Protein AF-A0A0V1MW68-F1 (afdb_monomer_lite)

Sequence (142 aa):
LNKLPPMISNKSTVPTTIFSQDDDTSGDAEIDAQQQQNSVELTDEELLSKLNICLEKCSNIPSLSKENIIKRIQLLKEALEMSISSDCRMKLNQLVDYLSNERYKKAYELHSAMMLYHFEEVHTWMVGVKALILECLKEKQC

Secondary structure (DSSP, 8-state):
-PPPPP-------------------------------------HHHHHHHHHHHHHT-TT--HHHHHHHHHHHHHHHHHHHH---HHHHHHHHHHHHHHHTT-HHHHHHHHHHHHHHSHHHHHHHHHHHHHHHHHHHHHHH-

Radius of gyration: 25.03 Å; chains: 1; bounding box: 51×71×55 Å

Foldseek 3Di:
DDDDDDDDDDDDDDDDDDDDDDDDDDDDDDDPDDPPDPQDQDDLVRLLVLLVVLLVLQPPDDPVLSVVLVVLSVVVSVLVVVDDDPVLSSLSSVLSVCSNVVVLVVNLVSLVVCCVPVVVSQVSRSVSVNSSSVSSVVSVVD

Structure (mmCIF, N/CA/C/O backbone):
data_AF-A0A0V1MW68-F1
#
_entry.id   AF-A0A0V1MW68-F1
#
loop_
_atom_site.group_PDB
_atom_site.id
_atom_site.type_symbol
_atom_site.label_atom_id
_atom_site.label_alt_id
_atom_site.label_comp_id
_atom_site.label_asym_id
_atom_site.label_entity_id
_atom_site.label_seq_id
_atom_site.pdbx_PDB_ins_code
_atom_site.Cartn_x
_atom_site.Cartn_y
_atom_site.Cartn_z
_atom_site.occupancy
_atom_site.B_iso_or_equiv
_atom_site.auth_seq_id
_atom_site.auth_comp_id
_atom_site.auth_asym_id
_atom_site.auth_atom_id
_atom_site.pdbx_PDB_model_num
ATOM 1 N N . LEU A 1 1 ? 4.454 -58.982 -9.341 1.00 43.38 1 LEU A N 1
ATOM 2 C CA . LEU A 1 1 ? 3.794 -58.102 -10.332 1.00 43.38 1 LEU A CA 1
ATOM 3 C C . LEU A 1 1 ? 2.310 -58.045 -9.996 1.00 43.38 1 LEU A C 1
ATOM 5 O O . LEU A 1 1 ? 1.641 -59.068 -10.065 1.00 4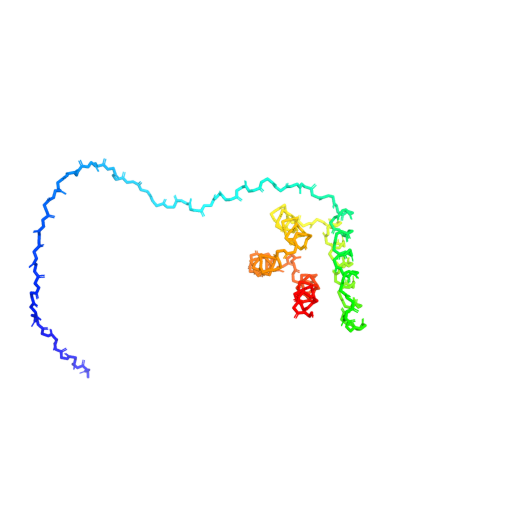3.38 1 LEU A O 1
ATOM 9 N N . ASN A 1 2 ? 1.844 -56.882 -9.549 1.00 43.34 2 ASN A N 1
ATOM 10 C CA . ASN A 1 2 ?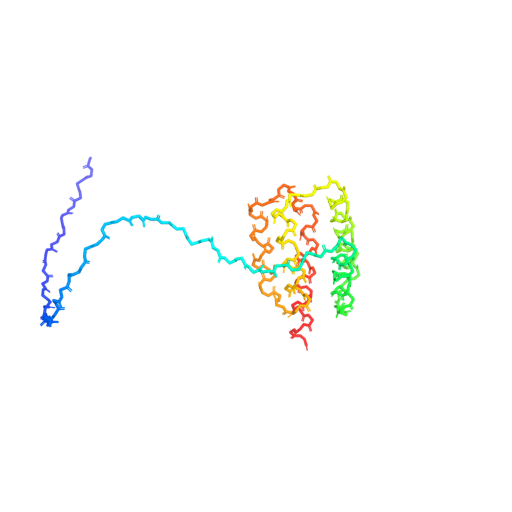 0.480 -56.653 -9.073 1.00 43.34 2 ASN A CA 1
ATOM 11 C C . ASN A 1 2 ? -0.532 -56.749 -10.227 1.00 43.34 2 ASN A C 1
ATOM 13 O O . ASN A 1 2 ? -0.444 -55.986 -11.185 1.00 43.34 2 ASN A O 1
ATOM 17 N N . LYS A 1 3 ? -1.490 -57.679 -10.124 1.00 46.12 3 LYS A N 1
ATOM 18 C CA . LYS A 1 3 ? -2.691 -57.744 -10.970 1.00 46.12 3 LYS A CA 1
ATOM 19 C C . LYS A 1 3 ? -3.811 -56.944 -10.296 1.00 46.12 3 LYS A C 1
ATOM 21 O O . LYS A 1 3 ? -4.223 -57.295 -9.195 1.00 46.12 3 LYS A O 1
ATOM 26 N N . LEU A 1 4 ? -4.298 -55.899 -10.962 1.00 53.81 4 LEU A N 1
ATOM 27 C CA . LEU A 1 4 ? -5.542 -55.203 -10.615 1.00 53.81 4 LEU A CA 1
ATOM 28 C C . LEU A 1 4 ? -6.758 -55.954 -11.205 1.00 53.81 4 LEU A C 1
ATOM 30 O O . LEU A 1 4 ? -6.652 -56.469 -12.322 1.00 53.81 4 LEU A O 1
ATOM 34 N N . PRO A 1 5 ? -7.894 -56.035 -10.483 1.00 61.25 5 PRO A N 1
ATOM 35 C CA . PRO A 1 5 ? -9.141 -56.631 -10.970 1.00 61.25 5 PRO A CA 1
ATOM 36 C C . PRO A 1 5 ? -10.018 -55.636 -11.773 1.00 61.25 5 PRO A C 1
ATOM 38 O O . PRO A 1 5 ? -9.775 -54.429 -11.722 1.00 61.25 5 PRO A O 1
ATOM 41 N N . PRO A 1 6 ? -11.043 -56.124 -12.508 1.00 54.50 6 PRO A N 1
ATOM 42 C CA . PRO A 1 6 ? -11.932 -55.310 -13.340 1.00 54.50 6 PRO A CA 1
ATOM 43 C C . PRO A 1 6 ? -13.149 -54.787 -12.554 1.00 54.50 6 PRO A C 1
ATOM 45 O O . PRO A 1 6 ? -13.577 -55.409 -11.583 1.00 54.50 6 PRO A O 1
ATOM 48 N N . MET A 1 7 ? -13.754 -53.683 -13.006 1.00 51.62 7 MET A N 1
ATOM 49 C CA . MET A 1 7 ? -15.044 -53.188 -12.498 1.00 51.62 7 MET A CA 1
ATOM 50 C C . MET A 1 7 ? -16.106 -53.162 -13.603 1.00 51.62 7 MET A C 1
ATOM 52 O O . MET A 1 7 ? -15.814 -52.986 -14.783 1.00 51.62 7 MET A O 1
ATOM 56 N N . ILE A 1 8 ? -17.334 -53.432 -13.168 1.00 48.97 8 ILE A N 1
ATOM 57 C CA . ILE A 1 8 ? -18.466 -53.986 -13.910 1.00 48.97 8 ILE A CA 1
ATOM 58 C C . ILE A 1 8 ? -19.450 -52.865 -14.294 1.00 48.97 8 ILE A C 1
ATOM 60 O O . ILE A 1 8 ? -19.551 -51.847 -13.618 1.00 48.97 8 ILE A O 1
ATOM 64 N N . SER A 1 9 ? -20.159 -53.102 -15.397 1.00 42.59 9 SER A N 1
ATOM 65 C CA . SER A 1 9 ? -21.221 -52.311 -16.038 1.00 42.59 9 SER A CA 1
ATOM 66 C C . SER A 1 9 ? -22.574 -52.332 -15.303 1.00 42.59 9 SER A C 1
ATOM 68 O O . SER A 1 9 ? -22.843 -53.330 -14.639 1.00 42.59 9 SER A O 1
ATOM 70 N N . ASN A 1 10 ? -23.428 -51.325 -15.607 1.00 39.97 10 ASN A N 1
ATOM 71 C CA . ASN A 1 10 ? -24.919 -51.248 -15.614 1.00 39.97 10 ASN A CA 1
ATOM 72 C C . ASN A 1 10 ? -25.537 -50.183 -14.651 1.00 39.97 10 ASN A C 1
ATOM 74 O O . ASN A 1 10 ? -24.980 -49.922 -13.599 1.00 39.97 10 ASN A O 1
ATOM 78 N N . LYS A 1 11 ? -26.647 -49.458 -14.911 1.00 42.59 11 LYS A N 1
ATOM 79 C CA . LYS A 1 11 ? -27.695 -49.421 -15.960 1.00 42.59 11 LYS A CA 1
ATOM 80 C C . LYS A 1 11 ? -28.498 -48.090 -15.855 1.00 42.59 11 LYS A C 1
ATOM 82 O O . LYS A 1 11 ? -28.683 -47.619 -14.744 1.00 42.59 11 LYS A O 1
ATOM 87 N N . SER A 1 12 ? -29.043 -47.604 -16.986 1.00 38.19 12 SER A N 1
ATOM 88 C CA . SER A 1 12 ? -30.273 -46.783 -17.212 1.00 38.19 12 SER A CA 1
ATOM 89 C C . SER A 1 12 ? -30.625 -45.622 -16.262 1.00 38.19 12 SER A C 1
ATOM 91 O O . SER A 1 12 ? -30.808 -45.809 -15.069 1.00 38.19 12 SER A O 1
ATOM 93 N N . THR A 1 13 ? -30.989 -44.438 -16.770 1.00 38.44 13 THR A N 1
ATOM 94 C CA . THR A 1 13 ? -32.319 -44.193 -17.377 1.00 38.44 13 THR A CA 1
ATOM 95 C C . THR A 1 13 ? -32.319 -42.876 -18.174 1.00 38.44 13 THR A C 1
ATOM 97 O O . THR A 1 13 ? -31.948 -41.837 -17.642 1.00 38.44 13 THR A O 1
ATOM 100 N N . VAL A 1 14 ? -32.741 -42.930 -19.441 1.00 49.78 14 VAL A N 1
ATOM 101 C CA . VAL A 1 14 ? -33.151 -41.774 -20.272 1.00 49.78 14 VAL A CA 1
ATOM 102 C C . VAL A 1 14 ? -34.636 -41.457 -19.987 1.00 49.78 14 VAL A C 1
ATOM 104 O O . VAL A 1 14 ? -35.341 -42.364 -19.539 1.00 49.78 14 VAL A O 1
ATOM 107 N N . PRO A 1 15 ? -35.149 -40.237 -20.244 1.00 44.97 15 PRO A N 1
ATOM 108 C CA . PRO A 1 15 ? -35.559 -39.906 -21.611 1.00 44.97 15 PRO A CA 1
ATOM 109 C C . PRO A 1 15 ? -35.268 -38.461 -22.056 1.00 44.97 15 PRO A C 1
ATOM 111 O O . PRO A 1 15 ? -35.659 -37.478 -21.438 1.00 44.97 15 PRO A O 1
ATOM 114 N N . THR A 1 16 ? -34.628 -38.394 -23.216 1.00 46.03 16 THR A N 1
ATOM 115 C CA . THR A 1 16 ? -34.864 -37.511 -24.364 1.00 46.03 16 THR A CA 1
ATOM 116 C C . THR A 1 16 ? -36.170 -36.694 -24.388 1.00 46.03 16 THR A C 1
ATOM 118 O O . THR A 1 16 ? -37.267 -37.245 -24.352 1.00 46.03 16 THR A O 1
ATOM 121 N N . THR A 1 17 ? -36.038 -35.388 -24.629 1.00 43.06 17 THR A N 1
ATOM 122 C CA . THR A 1 17 ? -36.920 -34.542 -25.468 1.00 43.06 17 THR A CA 1
ATOM 123 C C . THR A 1 17 ? -36.011 -33.422 -25.997 1.00 43.06 17 THR A C 1
ATOM 125 O O . THR A 1 17 ? -35.518 -32.626 -25.211 1.00 43.06 17 THR A O 1
ATOM 128 N N . ILE A 1 18 ? -35.439 -33.558 -27.198 1.00 52.72 18 ILE A N 1
ATOM 129 C CA . ILE A 1 18 ? -35.998 -33.195 -28.521 1.00 52.72 18 ILE A CA 1
ATOM 130 C C . ILE A 1 18 ? -36.232 -31.686 -28.653 1.00 52.72 18 ILE A C 1
ATOM 132 O O . ILE A 1 18 ? -37.328 -31.202 -28.391 1.00 52.72 18 ILE A O 1
ATOM 136 N N . PHE A 1 19 ? -35.171 -30.995 -29.078 1.00 40.12 19 PHE A N 1
ATOM 137 C CA . PHE A 1 19 ? -35.109 -29.980 -30.148 1.00 40.12 19 PHE A CA 1
ATOM 138 C C . PHE A 1 19 ? -33.604 -29.627 -30.287 1.00 40.12 19 PHE A C 1
ATOM 140 O O . PHE A 1 19 ? -33.025 -29.142 -29.323 1.00 40.12 19 PHE A O 1
ATOM 147 N N . SER A 1 20 ? -32.834 -30.130 -31.268 1.00 43.81 20 SER A N 1
ATOM 148 C CA . SER A 1 20 ? -32.707 -29.670 -32.675 1.00 43.81 20 SER A CA 1
ATOM 149 C C . SER A 1 20 ? -32.582 -28.141 -32.758 1.00 43.81 20 SER A C 1
ATOM 151 O O . SER A 1 20 ? -33.452 -27.461 -32.236 1.00 43.81 20 SER A O 1
ATOM 153 N N . GLN A 1 21 ? -31.592 -27.489 -33.369 1.00 50.47 21 GLN A N 1
ATOM 154 C CA . GLN A 1 21 ? -30.503 -27.812 -34.304 1.00 50.47 21 GLN A CA 1
ATOM 155 C C . GLN A 1 21 ? -29.478 -26.658 -34.157 1.00 50.47 21 GLN A C 1
ATOM 157 O O . GLN A 1 21 ? -29.882 -25.531 -33.878 1.00 50.47 21 GLN A O 1
ATOM 162 N N . ASP A 1 22 ? -28.184 -26.950 -34.047 1.00 40.72 22 ASP A N 1
ATOM 163 C CA . ASP A 1 22 ? -27.162 -26.820 -35.105 1.00 40.72 22 ASP A CA 1
ATOM 164 C C . ASP A 1 22 ? -27.016 -25.398 -35.680 1.00 40.72 22 ASP A C 1
ATOM 166 O O . ASP A 1 22 ? -27.752 -25.011 -36.583 1.00 40.72 22 ASP A O 1
ATOM 170 N N . ASP A 1 23 ? -26.003 -24.665 -35.205 1.00 40.88 23 ASP A N 1
ATOM 171 C CA . ASP A 1 23 ? -25.166 -23.869 -36.103 1.00 40.88 23 ASP A CA 1
ATOM 172 C C . ASP A 1 23 ? -23.702 -23.919 -35.638 1.00 40.88 23 ASP A C 1
ATOM 174 O O . ASP A 1 23 ? -23.386 -24.008 -34.449 1.00 40.88 23 ASP A O 1
ATOM 178 N N . ASP A 1 24 ? -22.837 -23.968 -36.634 1.00 45.00 24 ASP A N 1
ATOM 179 C CA . ASP A 1 24 ? -21.482 -24.490 -36.655 1.00 45.00 24 ASP A CA 1
ATOM 180 C C . ASP A 1 24 ? -20.504 -23.313 -36.561 1.00 45.00 24 ASP A C 1
ATOM 182 O O . ASP A 1 24 ? -20.528 -22.428 -37.412 1.00 45.00 24 ASP A O 1
ATOM 186 N N . THR A 1 25 ? -19.637 -23.252 -35.546 1.00 44.19 25 THR A N 1
ATOM 187 C CA . THR A 1 25 ? -18.387 -22.477 -35.641 1.00 44.19 25 THR A CA 1
ATOM 188 C C . THR A 1 25 ? -17.333 -23.079 -34.718 1.00 44.19 25 THR A C 1
ATOM 190 O O . THR A 1 25 ? -17.272 -22.823 -33.517 1.00 44.19 25 THR A O 1
ATOM 193 N N . SER A 1 26 ? -16.490 -23.907 -35.324 1.00 49.00 26 SER A N 1
ATOM 194 C CA . SER A 1 26 ? -15.147 -24.238 -34.858 1.00 49.00 26 SER A CA 1
ATOM 195 C C . SER A 1 26 ? -14.310 -22.970 -34.645 1.00 49.00 26 SER A C 1
ATOM 197 O O . SER A 1 26 ? -14.242 -22.140 -35.549 1.00 49.00 26 SER A O 1
ATOM 199 N N . GLY A 1 27 ? -13.589 -22.876 -33.524 1.00 43.66 27 GLY A N 1
ATOM 200 C CA . GLY A 1 27 ? -12.445 -21.967 -33.398 1.00 43.66 27 GLY A CA 1
ATOM 201 C C . GLY A 1 27 ? -12.331 -21.227 -32.069 1.00 43.66 27 GLY A C 1
ATOM 202 O O . GLY A 1 27 ? -13.046 -20.266 -31.823 1.00 43.66 27 GLY A O 1
ATOM 203 N N . ASP A 1 28 ? -11.326 -21.653 -31.309 1.00 37.81 28 ASP A N 1
ATOM 204 C CA . ASP A 1 28 ? -10.438 -20.816 -30.499 1.00 37.81 28 ASP A CA 1
ATOM 205 C C . ASP A 1 28 ? -10.732 -20.589 -29.008 1.00 37.81 28 ASP A C 1
ATOM 207 O O . ASP A 1 28 ? -11.756 -20.082 -28.551 1.00 37.81 28 ASP A O 1
ATOM 211 N N . ALA A 1 29 ? -9.725 -21.027 -28.255 1.00 46.34 29 ALA A N 1
ATOM 212 C CA . ALA A 1 29 ? -9.492 -20.830 -26.845 1.00 46.34 29 ALA A CA 1
ATOM 213 C C . ALA A 1 29 ? -8.997 -19.406 -26.550 1.00 46.34 29 ALA A C 1
ATOM 215 O O . ALA A 1 29 ? -8.378 -18.782 -27.407 1.00 46.34 29 ALA A O 1
ATOM 216 N N . GLU A 1 30 ? -9.167 -19.008 -25.282 1.00 40.50 30 GLU A N 1
ATOM 217 C CA . GLU A 1 30 ? -8.527 -17.856 -24.622 1.00 40.50 30 GLU A CA 1
ATOM 218 C C . GLU A 1 30 ? -8.986 -16.492 -25.196 1.00 40.50 30 GLU A C 1
ATOM 220 O O . GLU A 1 30 ? -9.127 -16.285 -26.387 1.00 40.50 30 GLU A O 1
ATOM 225 N N . ILE A 1 31 ? -9.297 -15.458 -24.421 1.00 44.28 31 ILE A N 1
ATOM 226 C CA . ILE A 1 31 ? -8.545 -14.873 -23.317 1.00 44.28 31 ILE A CA 1
ATOM 227 C C . ILE A 1 31 ? -9.565 -14.094 -22.463 1.00 44.28 31 ILE A C 1
ATOM 229 O O . ILE A 1 31 ? -10.168 -13.130 -22.933 1.00 44.28 31 ILE A O 1
ATOM 233 N N . ASP A 1 32 ? -9.742 -14.481 -21.199 1.00 42.94 32 ASP A N 1
ATOM 234 C CA . ASP A 1 32 ? -10.431 -13.661 -20.196 1.00 42.94 32 ASP A CA 1
ATOM 235 C C . ASP A 1 32 ? -9.415 -12.674 -19.603 1.00 42.94 32 ASP A C 1
ATOM 237 O O . ASP A 1 32 ? -8.775 -12.932 -18.585 1.00 42.94 32 ASP A O 1
ATOM 241 N N . ALA A 1 33 ? -9.166 -11.570 -20.305 1.00 50.44 33 ALA A N 1
ATOM 242 C CA . ALA A 1 33 ? -8.312 -10.500 -19.803 1.00 50.44 33 ALA A CA 1
ATOM 243 C C . ALA A 1 33 ? -8.728 -9.165 -20.407 1.00 50.44 33 ALA A C 1
ATOM 245 O O . ALA A 1 33 ? -8.115 -8.698 -21.358 1.00 50.44 33 ALA A O 1
ATOM 246 N N . GLN A 1 34 ? -9.758 -8.535 -19.839 1.00 46.44 34 GLN A N 1
ATOM 247 C CA . GLN A 1 34 ? -10.004 -7.103 -20.025 1.00 46.44 34 GLN A CA 1
ATOM 248 C C . GLN A 1 34 ? -11.012 -6.580 -18.991 1.00 46.44 34 GLN A C 1
ATOM 250 O O . GLN A 1 34 ? -12.146 -6.227 -19.295 1.00 46.44 34 GLN A O 1
ATOM 255 N N . GLN A 1 35 ? -10.574 -6.447 -17.737 1.00 49.12 35 GLN A N 1
ATOM 256 C CA . GLN A 1 35 ? -11.086 -5.365 -16.893 1.00 49.12 35 GLN A CA 1
ATOM 257 C C . GLN A 1 35 ? -10.140 -4.176 -17.020 1.00 49.12 35 GLN A C 1
ATOM 259 O O . GLN A 1 35 ? -9.345 -3.879 -16.133 1.00 49.12 35 GLN A O 1
ATOM 264 N N . GLN A 1 36 ? -10.240 -3.484 -18.155 1.00 49.88 36 GLN A N 1
ATOM 265 C CA . GLN A 1 36 ? -9.707 -2.136 -18.300 1.00 49.88 36 GLN A CA 1
ATOM 266 C C . GLN A 1 36 ? -10.643 -1.179 -17.558 1.00 49.88 36 GLN A C 1
ATOM 268 O O . GLN A 1 36 ? -11.500 -0.520 -18.141 1.00 49.88 36 GLN A O 1
ATOM 273 N N . GLN A 1 37 ? -10.531 -1.155 -16.232 1.00 50.25 37 GLN A N 1
ATOM 274 C CA . GLN A 1 37 ? -11.142 -0.102 -15.436 1.00 50.25 37 GLN A CA 1
ATOM 275 C C . GLN A 1 37 ? -10.225 1.111 -15.500 1.00 50.25 37 GLN A C 1
ATOM 277 O O . GLN A 1 37 ? -9.103 1.062 -15.014 1.00 50.25 37 GLN A O 1
ATOM 282 N N . ASN A 1 38 ? -10.732 2.165 -16.140 1.00 49.31 38 ASN A N 1
ATOM 283 C CA . ASN A 1 38 ? -10.210 3.527 -16.190 1.00 49.31 38 ASN A CA 1
ATOM 284 C C . ASN A 1 38 ? -9.616 3.949 -14.831 1.00 49.31 38 ASN A C 1
ATOM 286 O O . ASN A 1 38 ? -10.330 4.459 -13.965 1.00 49.31 38 ASN A O 1
ATOM 290 N N . SER A 1 39 ? -8.331 3.664 -14.610 1.00 56.19 39 SER A N 1
ATOM 291 C CA . SER A 1 39 ? -7.628 4.046 -13.394 1.00 56.19 39 SER A CA 1
ATOM 292 C C . SER A 1 39 ? -7.185 5.484 -13.578 1.00 56.19 39 SER A C 1
ATOM 294 O O . SER A 1 39 ? -6.348 5.763 -14.436 1.00 56.19 39 SER A O 1
ATOM 296 N N . VAL A 1 40 ? -7.748 6.394 -12.787 1.00 63.94 40 VAL A N 1
ATOM 297 C CA . VAL A 1 40 ? -7.189 7.738 -12.635 1.00 63.94 40 VAL A CA 1
ATOM 298 C C . VAL A 1 40 ? -5.717 7.565 -12.265 1.00 63.94 40 VAL A C 1
ATOM 300 O O . VAL A 1 40 ? -5.398 6.911 -11.270 1.00 63.94 40 VAL A O 1
ATOM 303 N N . GLU A 1 41 ? -4.825 8.071 -13.111 1.00 82.12 41 GLU A N 1
ATOM 304 C CA . GLU A 1 41 ? -3.394 8.031 -12.850 1.00 82.12 41 GLU A CA 1
ATOM 305 C C . GLU A 1 41 ? -3.109 8.980 -11.684 1.00 82.12 41 GLU A C 1
ATOM 307 O O . GLU A 1 41 ? -3.192 10.197 -11.825 1.00 82.12 41 GLU A O 1
ATOM 312 N N . LEU A 1 42 ? -2.871 8.412 -10.500 1.00 88.12 42 LEU A N 1
ATOM 313 C CA . LEU A 1 42 ? -2.522 9.185 -9.313 1.00 88.12 42 LEU A CA 1
ATOM 314 C C . LEU A 1 42 ? -1.065 9.614 -9.421 1.00 88.12 42 LEU A C 1
ATOM 316 O O . LEU A 1 42 ? -0.199 8.780 -9.708 1.00 88.12 42 LEU A O 1
ATOM 320 N N . THR A 1 43 ? -0.785 10.879 -9.126 1.00 93.44 43 THR A N 1
ATOM 321 C CA . THR A 1 43 ? 0.593 11.337 -8.922 1.00 93.44 43 THR A CA 1
ATOM 322 C C . THR A 1 43 ? 1.202 10.675 -7.681 1.00 93.44 43 THR A C 1
ATOM 324 O O . THR A 1 43 ? 0.486 10.201 -6.794 1.00 93.44 43 THR A O 1
ATOM 327 N N . ASP A 1 44 ? 2.532 10.630 -7.604 1.00 94.19 44 ASP A N 1
ATOM 328 C CA . ASP A 1 44 ? 3.262 10.022 -6.479 1.00 94.19 44 ASP A CA 1
ATOM 329 C C . ASP A 1 44 ? 2.853 10.670 -5.145 1.00 94.19 44 ASP A C 1
ATOM 331 O O . ASP A 1 44 ? 2.571 9.983 -4.163 1.00 94.19 44 ASP A O 1
ATOM 335 N N . GLU A 1 45 ? 2.739 12.000 -5.144 1.00 94.19 45 GLU A N 1
ATOM 336 C CA . GLU A 1 45 ? 2.314 12.818 -4.003 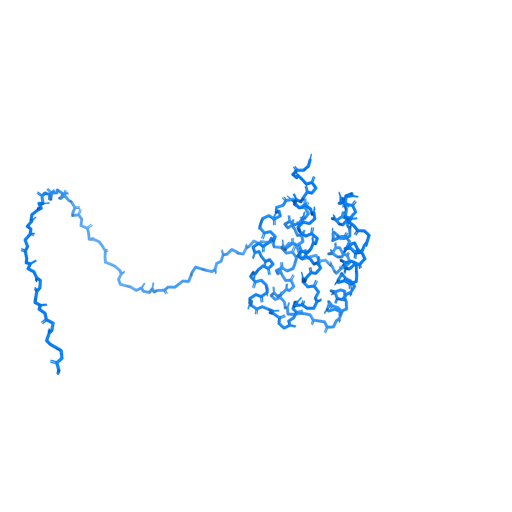1.00 94.19 45 GLU A CA 1
ATOM 337 C C . GLU A 1 45 ? 0.886 12.466 -3.553 1.00 94.19 45 GLU A C 1
ATOM 339 O O . GLU A 1 45 ? 0.634 12.237 -2.368 1.00 94.19 45 GLU A O 1
ATOM 344 N N . GLU A 1 46 ? -0.064 12.366 -4.489 1.00 94.62 46 GLU A N 1
ATOM 345 C CA . GLU A 1 46 ? -1.455 12.010 -4.181 1.00 94.62 46 GLU A CA 1
ATOM 346 C C . GLU A 1 46 ? -1.578 10.585 -3.639 1.00 94.62 46 GLU A C 1
ATOM 348 O O . GLU A 1 46 ? -2.360 10.329 -2.720 1.00 94.62 46 GLU A O 1
ATOM 353 N N . LEU A 1 47 ? -0.804 9.656 -4.197 1.00 95.50 47 LEU A N 1
ATOM 354 C CA . LEU A 1 47 ? -0.772 8.258 -3.787 1.00 95.50 47 LEU A CA 1
ATOM 355 C C . LEU A 1 47 ? -0.291 8.135 -2.339 1.00 95.50 47 LEU A C 1
ATOM 357 O O . LEU A 1 47 ? -0.970 7.535 -1.499 1.00 95.50 47 LEU A O 1
ATOM 361 N N . LEU A 1 48 ? 0.850 8.755 -2.032 1.00 96.25 48 LEU A N 1
ATOM 362 C CA . LEU A 1 48 ? 1.415 8.780 -0.685 1.00 96.25 48 LEU A CA 1
ATOM 363 C C . LEU A 1 48 ? 0.493 9.520 0.290 1.00 96.25 48 LEU A C 1
ATOM 365 O O . LEU A 1 48 ? 0.286 9.055 1.411 1.00 96.25 48 LEU A O 1
ATOM 369 N N . SER A 1 49 ? -0.113 10.633 -0.129 1.00 96.00 49 SER A N 1
ATOM 370 C CA . SER A 1 49 ? -1.083 11.375 0.681 1.00 96.00 49 SER A CA 1
ATOM 371 C C . SER A 1 49 ? -2.286 10.505 1.056 1.00 96.00 49 SER A C 1
ATOM 373 O O . SER A 1 49 ? -2.632 10.398 2.232 1.00 96.00 49 SER A O 1
ATOM 375 N N . LYS A 1 50 ? -2.873 9.783 0.092 1.00 95.75 50 LYS A N 1
ATOM 376 C CA . LYS A 1 50 ? -3.998 8.868 0.343 1.00 95.75 50 LYS A CA 1
ATOM 377 C C . LYS A 1 50 ? -3.637 7.742 1.311 1.00 95.75 50 LYS A C 1
ATOM 379 O O . LYS A 1 50 ? -4.447 7.418 2.180 1.00 95.75 50 LYS A O 1
ATOM 384 N N . LEU A 1 51 ? -2.438 7.166 1.200 1.00 96.19 51 LEU A N 1
ATOM 385 C CA . LEU A 1 51 ? -1.957 6.151 2.146 1.00 96.19 51 LEU A CA 1
ATOM 386 C C . LEU A 1 51 ? -1.811 6.717 3.565 1.00 96.19 51 LEU A C 1
ATOM 388 O O . LEU A 1 51 ? -2.244 6.072 4.521 1.00 96.19 51 LEU A O 1
ATOM 392 N N . ASN A 1 52 ? -1.269 7.929 3.707 1.00 94.94 52 ASN A N 1
ATOM 393 C CA . ASN A 1 52 ? -1.150 8.597 5.005 1.00 94.94 52 ASN A CA 1
ATOM 394 C C . ASN A 1 52 ? -2.520 8.921 5.614 1.00 94.94 52 ASN A C 1
ATOM 396 O O . ASN A 1 52 ? -2.745 8.625 6.782 1.00 94.94 52 ASN A O 1
ATOM 400 N N . ILE A 1 53 ? -3.473 9.411 4.817 1.00 94.38 53 ILE A N 1
ATOM 401 C CA . ILE A 1 53 ? -4.854 9.638 5.270 1.00 94.38 53 ILE A CA 1
ATOM 402 C C . ILE A 1 53 ? -5.485 8.328 5.764 1.00 94.38 53 ILE A C 1
ATOM 404 O O . ILE A 1 53 ? -6.163 8.309 6.790 1.00 94.38 53 ILE A O 1
ATOM 408 N N . CYS A 1 54 ? -5.266 7.212 5.063 1.00 94.12 54 CYS A N 1
ATOM 409 C CA . CYS A 1 54 ? -5.753 5.907 5.518 1.00 94.12 54 CYS A CA 1
ATOM 410 C C . CYS A 1 54 ? -5.111 5.490 6.848 1.00 94.12 54 CYS A C 1
ATOM 412 O O . CYS A 1 54 ? -5.798 4.931 7.697 1.00 94.12 54 CYS A O 1
ATOM 414 N N . LEU A 1 55 ? -3.823 5.782 7.045 1.00 94.12 55 LEU A N 1
ATOM 415 C CA . LEU A 1 55 ? -3.121 5.502 8.296 1.00 94.12 55 LEU A CA 1
ATOM 416 C C . LEU A 1 55 ? -3.641 6.360 9.459 1.00 94.12 55 LEU A C 1
ATOM 418 O O . LEU A 1 55 ? -3.755 5.863 10.576 1.00 94.12 55 LEU A O 1
ATOM 422 N N . GLU A 1 56 ? -3.961 7.629 9.211 1.00 92.19 56 GLU A N 1
ATOM 423 C CA . GLU A 1 56 ? -4.516 8.548 10.214 1.00 92.19 56 GLU A CA 1
ATOM 424 C C . GLU A 1 56 ? -5.934 8.176 10.646 1.00 92.19 56 GLU A C 1
ATOM 426 O O . GLU A 1 56 ? -6.286 8.371 11.807 1.00 92.19 56 GLU A O 1
ATOM 431 N N . LYS A 1 57 ? -6.732 7.600 9.738 1.00 90.56 57 LYS A N 1
ATOM 432 C CA . LYS A 1 57 ? -8.075 7.086 10.050 1.00 90.56 57 LYS A CA 1
ATOM 433 C C . LYS A 1 57 ? -8.063 5.907 11.023 1.00 90.56 57 LYS A C 1
ATOM 435 O O . LYS A 1 57 ? -9.092 5.622 11.624 1.00 90.56 57 LYS A O 1
ATOM 440 N N . CYS A 1 58 ? -6.943 5.205 11.153 1.00 89.94 58 CYS A N 1
ATOM 441 C CA . CYS A 1 58 ? -6.828 4.062 12.045 1.00 89.94 58 CYS A CA 1
ATOM 442 C C . CYS A 1 58 ? -6.365 4.524 13.433 1.00 89.94 58 CYS A C 1
ATOM 444 O O . CYS A 1 58 ? -5.178 4.784 13.658 1.00 89.94 58 CYS A O 1
ATOM 446 N N . SER A 1 59 ? -7.301 4.605 14.377 1.00 82.50 59 SER A N 1
ATOM 447 C CA . SER A 1 59 ? -7.074 5.199 15.700 1.00 82.50 59 SER A CA 1
ATOM 448 C C . SER A 1 59 ? -6.355 4.252 16.666 1.00 82.50 59 SER A C 1
ATOM 450 O O . SER A 1 59 ? -5.601 4.694 17.531 1.00 82.50 59 SER A O 1
ATOM 452 N N . ASN A 1 60 ? -6.561 2.940 16.512 1.00 84.69 60 ASN A N 1
ATOM 453 C CA . ASN A 1 60 ? -6.144 1.922 17.485 1.00 84.69 60 ASN A CA 1
ATOM 454 C C . ASN A 1 60 ? -4.856 1.164 17.115 1.00 84.69 60 ASN A C 1
ATOM 456 O O . ASN A 1 60 ? -4.593 0.081 17.642 1.00 84.69 60 ASN A O 1
ATOM 460 N N . ILE A 1 61 ? -4.034 1.707 16.214 1.00 89.88 61 ILE A N 1
ATOM 461 C CA . ILE A 1 61 ? -2.800 1.035 15.791 1.00 89.88 61 ILE A CA 1
ATOM 462 C C . ILE A 1 61 ? -1.735 1.138 16.900 1.00 89.88 61 ILE A C 1
ATOM 464 O O . ILE A 1 61 ? -1.403 2.249 17.325 1.00 89.88 61 ILE A O 1
ATOM 468 N N . PRO A 1 62 ? -1.106 0.020 17.318 1.00 91.50 62 PRO A N 1
ATOM 469 C CA . PRO A 1 62 ? 0.057 0.056 18.201 1.00 91.50 62 PRO A CA 1
ATOM 470 C C . PRO A 1 62 ? 1.177 0.934 17.629 1.00 91.50 62 PRO A C 1
ATOM 472 O O . PRO A 1 62 ? 1.498 0.843 16.443 1.00 91.50 62 PRO A O 1
ATOM 475 N N . SER A 1 63 ? 1.831 1.738 18.470 1.00 91.44 63 SER A N 1
ATOM 476 C CA . SER A 1 63 ? 2.869 2.695 18.045 1.00 91.44 63 SER A CA 1
ATOM 477 C C . SER A 1 63 ? 3.963 2.063 17.175 1.00 91.44 63 SER A C 1
ATOM 479 O O . SER A 1 63 ? 4.311 2.611 16.132 1.00 91.44 63 SER A O 1
ATOM 481 N N . LEU A 1 64 ? 4.438 0.872 17.552 1.00 92.06 64 LEU A N 1
ATOM 482 C CA . LEU A 1 64 ? 5.442 0.117 16.798 1.00 92.06 64 LEU A CA 1
ATOM 483 C C . LEU A 1 64 ? 4.953 -0.280 15.395 1.00 92.06 64 LEU A C 1
ATOM 485 O O . LEU A 1 64 ? 5.697 -0.171 14.421 1.00 92.06 64 LEU A O 1
ATOM 489 N N . SER A 1 65 ? 3.700 -0.727 15.278 1.00 92.38 65 SER A N 1
ATOM 490 C CA . SER A 1 65 ? 3.097 -1.080 13.988 1.00 92.38 65 SER A CA 1
ATOM 491 C C . SER A 1 65 ? 2.935 0.154 13.108 1.00 92.38 65 SER A C 1
ATOM 493 O O . SER A 1 65 ? 3.275 0.108 11.927 1.00 92.38 65 SER A O 1
ATOM 495 N N . LYS A 1 66 ? 2.487 1.275 13.687 1.00 94.56 66 LYS A N 1
ATOM 496 C CA . LYS A 1 66 ? 2.363 2.555 12.980 1.00 94.56 66 LYS A CA 1
ATOM 497 C C . LYS A 1 66 ? 3.716 3.024 12.442 1.00 94.56 66 LYS A C 1
ATOM 499 O O . LYS A 1 66 ? 3.818 3.354 11.265 1.00 94.56 66 LYS A O 1
ATOM 504 N N . GLU A 1 67 ? 4.763 2.986 13.264 1.00 95.31 67 GLU A N 1
ATOM 505 C CA . GLU A 1 67 ? 6.124 3.334 12.842 1.00 95.31 67 GLU A CA 1
ATOM 506 C C . GLU A 1 67 ? 6.626 2.416 11.717 1.00 95.31 67 GLU A C 1
ATOM 508 O O . GLU A 1 67 ? 7.229 2.884 10.750 1.00 95.31 67 GLU A O 1
ATOM 513 N N . ASN A 1 68 ? 6.350 1.110 11.802 1.00 95.81 68 ASN A N 1
ATOM 514 C CA . ASN A 1 68 ? 6.725 0.170 10.750 1.00 95.81 68 ASN A CA 1
ATOM 515 C C . ASN A 1 68 ? 6.022 0.491 9.426 1.00 95.81 68 ASN A C 1
ATOM 517 O O . ASN A 1 68 ? 6.682 0.535 8.391 1.00 95.81 68 ASN A O 1
ATOM 521 N N . ILE A 1 69 ? 4.716 0.773 9.457 1.00 96.56 69 ILE A N 1
ATOM 522 C CA . ILE A 1 69 ? 3.952 1.157 8.263 1.00 96.56 69 ILE A CA 1
ATOM 523 C C . ILE A 1 69 ? 4.542 2.428 7.641 1.00 96.56 69 ILE A C 1
ATOM 525 O O . ILE A 1 69 ? 4.795 2.441 6.439 1.00 96.56 69 ILE A O 1
ATOM 529 N N . ILE A 1 70 ? 4.849 3.450 8.445 1.00 96.19 70 ILE A N 1
ATOM 530 C CA . ILE A 1 70 ? 5.468 4.699 7.967 1.00 96.19 70 ILE A CA 1
ATOM 531 C C . ILE A 1 70 ? 6.813 4.421 7.285 1.00 96.19 70 ILE A C 1
ATOM 533 O O . ILE A 1 70 ? 7.042 4.885 6.170 1.00 96.19 70 ILE A O 1
ATOM 537 N N . LYS A 1 71 ? 7.682 3.603 7.897 1.00 97.50 71 LYS A N 1
ATOM 538 C CA . LYS A 1 71 ? 8.966 3.206 7.288 1.00 97.50 71 LYS A CA 1
ATOM 539 C C . LYS A 1 71 ? 8.768 2.517 5.939 1.00 97.50 71 LYS A C 1
ATOM 541 O O . LYS A 1 71 ? 9.520 2.759 5.005 1.00 97.50 71 LYS A O 1
ATOM 546 N N . ARG A 1 72 ? 7.749 1.667 5.814 1.00 97.62 72 ARG A N 1
ATOM 547 C CA . ARG A 1 72 ? 7.443 0.971 4.557 1.00 97.62 72 ARG A CA 1
ATOM 548 C C . ARG A 1 72 ? 6.840 1.899 3.499 1.00 97.62 72 ARG A C 1
ATOM 550 O O . ARG A 1 72 ? 7.149 1.720 2.328 1.00 97.62 72 ARG A O 1
ATOM 557 N N . ILE A 1 73 ? 6.051 2.902 3.889 1.00 96.94 73 ILE A N 1
ATOM 558 C CA . ILE A 1 73 ? 5.574 3.962 2.981 1.00 96.94 73 ILE A CA 1
ATOM 559 C C . ILE A 1 73 ? 6.756 4.796 2.462 1.00 96.94 73 ILE A C 1
ATOM 561 O O . ILE A 1 73 ? 6.785 5.140 1.284 1.00 96.94 73 ILE A O 1
ATOM 565 N N . GLN A 1 74 ? 7.764 5.059 3.297 1.00 96.81 74 GLN A N 1
ATOM 566 C CA . GLN A 1 74 ? 8.988 5.733 2.860 1.00 96.81 74 GLN A CA 1
ATOM 567 C C . GLN A 1 74 ? 9.767 4.903 1.823 1.00 96.81 74 GLN A C 1
ATOM 569 O O . GLN A 1 74 ? 10.185 5.442 0.804 1.00 96.81 74 GLN A O 1
ATOM 574 N N . LEU A 1 75 ? 9.883 3.584 2.018 1.00 97.31 75 LEU A N 1
ATOM 575 C CA . LEU A 1 75 ? 10.492 2.692 1.018 1.00 97.31 75 LEU A CA 1
ATOM 576 C C . LEU A 1 75 ? 9.684 2.633 -0.287 1.00 97.31 75 LEU A C 1
ATOM 578 O O . LEU A 1 75 ? 10.264 2.507 -1.361 1.00 97.31 75 LEU A O 1
ATOM 582 N N . LEU A 1 76 ? 8.352 2.738 -0.214 1.00 97.12 76 LEU A N 1
ATOM 583 C CA . LEU A 1 76 ? 7.520 2.874 -1.409 1.00 97.12 76 LEU A CA 1
ATOM 584 C C . LEU A 1 76 ? 7.838 4.180 -2.150 1.00 97.12 76 LEU A C 1
ATOM 586 O O . LEU A 1 76 ? 7.982 4.152 -3.366 1.00 97.12 76 LEU A O 1
ATOM 590 N N . LYS A 1 77 ? 7.981 5.305 -1.438 1.00 96.31 77 LYS A N 1
ATOM 591 C CA . LYS A 1 77 ? 8.380 6.581 -2.049 1.00 96.31 77 LYS A CA 1
ATOM 592 C C . LYS A 1 77 ? 9.709 6.449 -2.802 1.00 96.31 77 LYS A C 1
ATOM 594 O O . LYS A 1 77 ? 9.780 6.824 -3.965 1.00 96.31 77 LYS A O 1
ATOM 599 N N . GLU A 1 78 ? 10.719 5.855 -2.171 1.00 96.38 78 GLU A N 1
ATOM 600 C CA . GLU A 1 78 ? 12.022 5.602 -2.805 1.00 96.38 78 GLU A CA 1
ATOM 601 C C . GLU A 1 78 ? 11.893 4.709 -4.051 1.00 96.38 78 GLU A C 1
ATOM 603 O O . GLU A 1 78 ? 12.518 4.974 -5.074 1.00 96.38 78 GLU A O 1
ATOM 608 N N . ALA A 1 79 ? 11.044 3.677 -4.007 1.00 94.88 79 ALA A N 1
ATOM 609 C CA . ALA A 1 79 ? 10.789 2.820 -5.165 1.00 94.88 79 ALA A CA 1
ATOM 610 C C . ALA A 1 79 ? 10.124 3.580 -6.328 1.00 94.88 79 ALA A C 1
ATOM 612 O O . ALA A 1 79 ? 10.486 3.365 -7.483 1.00 94.88 79 ALA A O 1
ATOM 613 N N . LEU A 1 80 ? 9.182 4.485 -6.038 1.00 93.81 80 LEU A N 1
ATOM 614 C CA . LEU A 1 80 ? 8.538 5.323 -7.055 1.00 93.81 80 LEU A CA 1
ATOM 615 C C . LEU A 1 80 ? 9.550 6.267 -7.726 1.00 93.81 80 LEU A C 1
ATOM 617 O O . LEU A 1 80 ? 9.555 6.372 -8.951 1.00 93.81 80 LEU A O 1
ATOM 621 N N . GLU A 1 81 ? 10.457 6.861 -6.944 1.00 93.81 81 GLU A N 1
ATOM 622 C CA . GLU A 1 81 ? 11.538 7.724 -7.444 1.00 93.81 81 GLU A CA 1
ATOM 623 C C . GLU A 1 81 ? 12.558 6.960 -8.308 1.00 93.81 81 GLU A C 1
ATOM 625 O O . GLU A 1 81 ? 13.049 7.492 -9.304 1.00 93.81 81 GLU A O 1
ATOM 630 N N . MET A 1 82 ? 12.869 5.705 -7.957 1.00 90.81 82 MET A N 1
ATOM 631 C CA . MET A 1 82 ? 13.790 4.855 -8.725 1.00 90.81 82 MET A CA 1
ATOM 632 C C . MET A 1 82 ? 13.186 4.273 -10.009 1.00 90.81 82 MET A C 1
ATOM 634 O O . MET A 1 82 ? 13.947 3.821 -10.862 1.00 90.81 82 MET A O 1
ATOM 638 N N . SER A 1 83 ? 11.859 4.337 -10.168 1.00 87.69 83 SER A N 1
ATOM 639 C CA . SE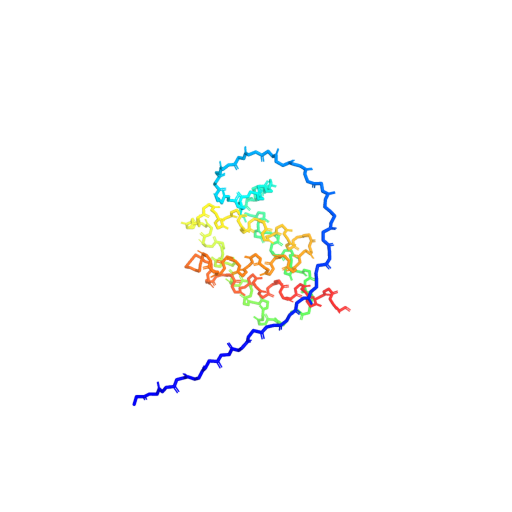R A 1 83 ? 11.039 3.651 -11.175 1.00 87.69 83 SER A CA 1
ATOM 640 C C . SER A 1 83 ? 10.609 2.237 -10.769 1.00 87.69 83 SER A C 1
ATOM 642 O O . SER A 1 83 ? 11.419 1.336 -10.562 1.00 87.69 83 SER A O 1
ATOM 644 N N . ILE A 1 84 ? 9.288 2.048 -10.736 1.00 93.25 84 ILE A N 1
ATOM 645 C CA . ILE A 1 84 ? 8.615 0.744 -10.752 1.00 93.25 84 ILE A CA 1
ATOM 646 C C . ILE A 1 84 ? 7.996 0.510 -12.132 1.00 93.25 84 ILE A C 1
ATOM 648 O O . ILE A 1 84 ? 7.755 1.461 -12.884 1.00 93.25 84 ILE A O 1
ATOM 652 N N . SER A 1 85 ? 7.699 -0.743 -12.467 1.00 94.25 85 SER A N 1
ATOM 653 C CA . SER A 1 85 ? 7.055 -1.080 -13.735 1.00 94.25 85 SER A CA 1
ATOM 654 C C . SER A 1 85 ? 5.686 -0.403 -13.874 1.00 94.25 85 SER A C 1
ATOM 656 O O . SER A 1 85 ? 4.967 -0.179 -12.896 1.00 94.25 85 SER A O 1
ATOM 658 N N . SER A 1 86 ? 5.297 -0.076 -15.110 1.00 92.62 86 SER A N 1
ATOM 659 C CA . SER A 1 86 ? 4.013 0.584 -15.394 1.00 92.62 86 SER A CA 1
ATOM 660 C C . SER A 1 86 ? 2.817 -0.248 -14.924 1.00 92.62 86 SER A C 1
ATOM 662 O O . SER A 1 86 ? 1.859 0.293 -14.374 1.00 92.62 86 SER A O 1
ATOM 664 N N . ASP A 1 87 ? 2.893 -1.571 -15.074 1.00 94.00 87 ASP A N 1
ATOM 665 C CA . ASP A 1 87 ? 1.869 -2.499 -14.600 1.00 94.00 87 ASP A CA 1
ATOM 666 C C . ASP A 1 87 ? 1.799 -2.542 -13.061 1.00 94.00 87 ASP A C 1
ATOM 668 O O . ASP A 1 87 ? 0.705 -2.486 -12.491 1.00 94.00 87 ASP A O 1
ATOM 672 N N . CYS A 1 88 ? 2.945 -2.549 -12.367 1.00 94.81 88 CYS A N 1
ATOM 673 C CA . CYS A 1 88 ? 2.990 -2.419 -10.909 1.00 94.81 88 CYS A CA 1
ATOM 674 C C . CYS A 1 88 ? 2.399 -1.076 -10.449 1.00 94.81 88 CYS A C 1
ATOM 676 O O . CYS A 1 88 ? 1.575 -1.043 -9.530 1.00 94.81 88 CYS A O 1
ATOM 678 N N . ARG A 1 89 ? 2.734 0.027 -11.134 1.00 94.94 89 ARG A N 1
ATOM 679 C CA . ARG A 1 89 ? 2.205 1.366 -10.841 1.00 94.94 89 ARG A CA 1
ATOM 680 C C . ARG A 1 89 ? 0.692 1.451 -11.018 1.00 94.94 89 ARG A C 1
ATOM 682 O O . ARG A 1 89 ? 0.003 1.965 -10.138 1.00 94.94 89 ARG A O 1
ATOM 689 N N . MET A 1 90 ? 0.160 0.916 -12.114 1.00 95.06 90 MET A N 1
ATOM 690 C CA . MET A 1 90 ? -1.281 0.873 -12.369 1.00 95.06 90 MET A CA 1
ATOM 691 C C . MET A 1 90 ? -2.016 0.092 -11.269 1.00 95.06 90 MET A C 1
ATOM 693 O O . MET A 1 90 ? -3.007 0.573 -10.714 1.00 95.06 90 MET A O 1
ATOM 697 N N . LYS A 1 91 ? -1.493 -1.080 -10.888 1.00 95.75 91 LYS A N 1
ATOM 698 C CA . LYS A 1 91 ? -2.047 -1.895 -9.796 1.00 95.75 91 LYS A CA 1
ATOM 699 C C . LYS A 1 91 ? -1.962 -1.186 -8.448 1.00 95.75 91 LYS A C 1
ATOM 701 O O . LYS A 1 91 ? -2.904 -1.260 -7.663 1.00 95.75 91 LYS A O 1
ATOM 706 N N . LEU A 1 92 ? -0.883 -0.453 -8.183 1.00 95.94 92 LEU A N 1
ATOM 707 C CA . LEU A 1 92 ? -0.755 0.342 -6.965 1.00 95.94 92 LEU A CA 1
ATOM 708 C C . LEU A 1 92 ? -1.794 1.471 -6.910 1.00 95.94 92 LEU A C 1
ATOM 710 O O . LEU A 1 92 ? -2.443 1.640 -5.878 1.00 95.94 92 LEU A O 1
ATOM 714 N N . ASN A 1 93 ? -2.012 2.190 -8.016 1.00 95.69 93 ASN A N 1
ATOM 715 C CA . ASN A 1 93 ? -3.061 3.211 -8.102 1.00 95.69 93 ASN A CA 1
ATOM 716 C C . ASN A 1 93 ? -4.440 2.606 -7.787 1.00 95.69 93 ASN A C 1
ATOM 718 O O . ASN A 1 93 ? -5.196 3.150 -6.982 1.00 95.69 93 ASN A O 1
ATOM 722 N N . GLN A 1 94 ? -4.739 1.436 -8.358 1.00 96.06 94 GLN A N 1
ATOM 723 C CA . GLN A 1 94 ? -5.980 0.702 -8.104 1.00 96.06 94 GLN A CA 1
ATOM 724 C C . GLN A 1 94 ? -6.101 0.226 -6.646 1.00 96.06 94 GLN A C 1
ATOM 726 O O . GLN A 1 94 ? -7.177 0.303 -6.053 1.00 96.06 94 GLN A O 1
ATOM 731 N N . LEU A 1 95 ? -5.006 -0.230 -6.034 1.00 97.06 95 LEU A N 1
ATOM 732 C CA . LEU A 1 95 ? -4.980 -0.631 -4.627 1.00 97.06 95 LEU A CA 1
ATOM 733 C C . LEU A 1 95 ? -5.290 0.558 -3.711 1.00 97.06 95 LEU A C 1
ATOM 735 O O . LEU A 1 95 ? -6.093 0.433 -2.782 1.00 97.06 95 LEU A O 1
ATOM 739 N N . VAL A 1 96 ? -4.691 1.718 -3.983 1.00 96.12 96 VAL A N 1
ATOM 740 C CA . VAL A 1 96 ? -4.918 2.950 -3.216 1.00 96.12 96 VAL A CA 1
ATOM 741 C C . VAL A 1 96 ? -6.336 3.489 -3.422 1.00 96.12 96 VAL A C 1
ATOM 743 O O . VAL A 1 96 ? -6.946 3.978 -2.466 1.00 96.12 96 VAL A O 1
ATOM 746 N N . ASP A 1 97 ? -6.914 3.333 -4.616 1.00 95.25 97 ASP A N 1
ATOM 747 C CA . ASP A 1 97 ? -8.339 3.590 -4.848 1.00 95.25 97 ASP A CA 1
ATOM 748 C C . ASP A 1 97 ? -9.224 2.667 -3.994 1.00 95.25 97 ASP A C 1
ATOM 750 O O . ASP A 1 97 ? -10.148 3.132 -3.322 1.00 95.25 97 ASP A O 1
ATOM 754 N N . TYR A 1 98 ? -8.928 1.366 -3.945 1.00 95.75 98 TYR A N 1
ATOM 755 C CA . TYR A 1 98 ? -9.671 0.426 -3.104 1.00 95.75 98 TYR A CA 1
ATOM 756 C C . TYR A 1 98 ? -9.590 0.778 -1.620 1.00 95.75 98 TYR A C 1
ATOM 758 O O . TYR A 1 98 ? -10.619 0.745 -0.946 1.00 95.75 98 TYR A O 1
ATOM 766 N N . LEU A 1 99 ? -8.415 1.166 -1.121 1.00 94.38 99 LEU A N 1
ATOM 767 C CA . LEU A 1 99 ? -8.245 1.654 0.250 1.00 94.38 99 LEU A CA 1
ATOM 768 C C . LEU A 1 99 ? -9.063 2.924 0.520 1.00 94.38 99 LEU A C 1
ATOM 770 O O . LEU A 1 99 ? -9.775 2.9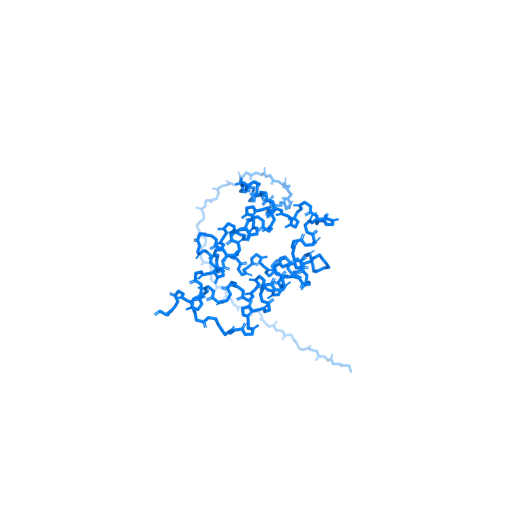99 1.521 1.00 94.38 99 LEU A O 1
ATOM 774 N N . SER A 1 100 ? -9.003 3.896 -0.394 1.00 93.00 100 SER A N 1
ATOM 775 C CA . SER A 1 100 ? -9.699 5.184 -0.263 1.00 93.00 100 SER A CA 1
ATOM 776 C C . SER A 1 100 ? -11.221 5.026 -0.230 1.00 93.00 100 SER A C 1
ATOM 778 O O . SER A 1 100 ? -11.897 5.756 0.491 1.00 93.00 100 SER A O 1
ATOM 780 N N . ASN A 1 101 ? -11.747 4.056 -0.982 1.00 93.56 101 ASN A N 1
ATOM 781 C CA . ASN A 1 101 ? -13.172 3.729 -1.057 1.00 93.56 101 ASN A CA 1
ATOM 782 C C . ASN A 1 101 ? -13.599 2.635 -0.062 1.00 93.56 101 ASN A C 1
ATOM 784 O O . ASN A 1 101 ? -14.659 2.036 -0.230 1.00 93.56 101 ASN A O 1
ATOM 788 N N . GLU A 1 102 ? -12.766 2.321 0.935 1.00 94.12 102 GLU A N 1
ATOM 789 C CA . GLU A 1 102 ? -13.070 1.346 1.993 1.00 94.12 102 GLU A CA 1
ATOM 790 C C . GLU A 1 102 ? -13.351 -0.085 1.480 1.00 94.12 102 GLU A C 1
ATOM 792 O O . GLU A 1 102 ? -13.950 -0.924 2.153 1.00 94.12 102 GLU A O 1
ATOM 797 N N . ARG A 1 103 ? -12.869 -0.414 0.274 1.00 95.44 103 ARG A N 1
ATOM 798 C CA . ARG A 1 103 ? -12.990 -1.735 -0.366 1.00 95.44 103 ARG A CA 1
ATOM 799 C C . ARG A 1 103 ? -11.836 -2.654 0.043 1.00 95.44 103 ARG A C 1
ATOM 801 O O . ARG A 1 103 ? -11.158 -3.240 -0.802 1.00 95.44 103 ARG A O 1
ATOM 808 N N . TYR A 1 104 ? -11.612 -2.811 1.346 1.00 95.06 104 TYR A N 1
ATOM 809 C CA . TYR A 1 104 ? -10.398 -3.442 1.885 1.00 95.06 104 TYR A CA 1
ATOM 810 C C . TYR A 1 104 ? -10.193 -4.904 1.473 1.00 95.06 104 TYR A C 1
ATOM 812 O O . TYR A 1 104 ? -9.059 -5.326 1.264 1.00 95.06 104 TYR A O 1
ATOM 820 N N . LYS A 1 105 ? -11.273 -5.679 1.298 1.00 95.06 105 LYS A N 1
ATOM 821 C CA . LYS A 1 105 ? -11.172 -7.061 0.799 1.00 95.06 105 LYS A CA 1
ATOM 822 C C . LYS A 1 105 ? -10.568 -7.106 -0.611 1.00 95.06 105 LYS A C 1
ATOM 824 O O . LYS A 1 105 ? -9.639 -7.870 -0.847 1.00 95.06 105 LYS A O 1
ATOM 829 N N . LYS A 1 106 ? -11.028 -6.223 -1.507 1.00 96.50 106 LYS A N 1
ATOM 830 C CA . LYS A 1 106 ? -10.471 -6.092 -2.863 1.00 96.50 106 LYS A CA 1
ATOM 831 C C . LYS A 1 106 ? -9.026 -5.598 -2.833 1.00 96.50 106 LYS A C 1
ATOM 833 O O . LYS A 1 106 ? -8.199 -6.088 -3.593 1.00 96.50 106 LYS A O 1
ATOM 838 N N . ALA A 1 107 ? -8.705 -4.666 -1.931 1.00 97.31 107 ALA A N 1
ATOM 839 C CA . ALA A 1 107 ? -7.327 -4.216 -1.728 1.00 97.31 107 ALA A CA 1
ATOM 840 C C . ALA A 1 107 ? -6.407 -5.374 -1.301 1.00 97.31 107 ALA A C 1
ATOM 842 O O . ALA A 1 107 ? -5.299 -5.494 -1.815 1.00 97.31 107 ALA A O 1
ATOM 843 N N . TYR A 1 108 ? -6.871 -6.259 -0.413 1.00 97.19 108 TYR A N 1
ATOM 844 C CA . TYR A 1 108 ? -6.109 -7.427 0.035 1.00 97.19 108 TYR A CA 1
ATOM 845 C C . TYR A 1 108 ? -5.902 -8.474 -1.073 1.00 97.19 108 TYR A C 1
ATOM 847 O O . TYR A 1 108 ? -4.811 -9.033 -1.213 1.00 97.19 108 TYR A O 1
ATOM 855 N N . GLU A 1 109 ? -6.935 -8.733 -1.877 1.00 97.56 109 GLU A N 1
ATOM 856 C CA . GLU A 1 109 ? -6.851 -9.607 -3.055 1.00 97.56 109 GLU A CA 1
ATOM 857 C C . GLU A 1 109 ? -5.826 -9.061 -4.062 1.00 97.56 109 GLU A C 1
ATOM 859 O O . GLU A 1 109 ? -4.926 -9.792 -4.480 1.00 97.56 109 GLU A O 1
ATOM 864 N N . LEU A 1 110 ? -5.877 -7.758 -4.364 1.00 97.62 110 LEU A N 1
ATOM 865 C CA . LEU A 1 110 ? -4.931 -7.109 -5.274 1.00 97.62 110 LEU A CA 1
ATOM 866 C C . LEU A 1 110 ? -3.500 -7.081 -4.718 1.00 97.62 110 LEU A C 1
ATOM 868 O O . LEU A 1 110 ? -2.566 -7.392 -5.450 1.00 97.62 110 LEU A O 1
ATOM 872 N N . HIS A 1 111 ? -3.320 -6.807 -3.422 1.00 97.12 111 HIS A N 1
ATOM 873 C CA . HIS A 1 111 ? -2.036 -6.978 -2.729 1.00 97.12 111 HIS A CA 1
ATOM 874 C C . HIS A 1 111 ? -1.464 -8.383 -2.971 1.00 97.12 111 HIS A C 1
ATOM 876 O O . HIS A 1 111 ? -0.281 -8.537 -3.268 1.00 97.12 111 HIS A O 1
ATOM 882 N N . SER A 1 112 ? -2.305 -9.415 -2.847 1.00 97.88 112 SER A N 1
ATOM 883 C CA . SER A 1 112 ? -1.872 -10.811 -2.962 1.00 97.88 112 SER A CA 1
ATOM 884 C C . SER A 1 112 ? -1.461 -11.140 -4.396 1.00 97.88 112 SER A C 1
ATOM 886 O O . SER A 1 112 ? -0.448 -11.804 -4.603 1.00 97.88 112 SER A O 1
ATOM 888 N N . ALA A 1 113 ? -2.187 -10.606 -5.381 1.00 97.44 113 ALA A N 1
ATOM 889 C CA . ALA A 1 113 ? -1.808 -10.693 -6.787 1.00 97.44 113 ALA A CA 1
ATOM 890 C C . ALA A 1 113 ? -0.483 -9.963 -7.069 1.00 97.44 113 ALA A C 1
ATOM 892 O O . ALA A 1 113 ? 0.392 -10.521 -7.724 1.00 97.44 113 ALA A O 1
ATOM 893 N N . MET A 1 114 ? -0.286 -8.751 -6.540 1.00 97.38 114 MET A N 1
ATOM 894 C CA . MET A 1 114 ? 0.980 -8.021 -6.693 1.00 97.38 114 MET A CA 1
ATOM 895 C C . MET A 1 114 ? 2.155 -8.779 -6.062 1.00 97.38 114 MET A C 1
ATOM 897 O O . MET A 1 114 ? 3.207 -8.878 -6.679 1.00 97.38 114 MET A O 1
ATOM 901 N N . MET A 1 115 ? 1.976 -9.379 -4.883 1.00 97.75 115 MET A N 1
ATOM 902 C CA . MET A 1 115 ? 3.002 -10.222 -4.253 1.00 97.75 115 MET A CA 1
ATOM 903 C C . MET A 1 115 ? 3.339 -11.480 -5.066 1.00 97.75 115 MET A C 1
ATOM 905 O O . MET A 1 115 ? 4.451 -11.981 -4.947 1.00 97.75 115 MET A O 1
ATOM 909 N N . LEU A 1 116 ? 2.400 -11.999 -5.862 1.00 97.06 116 LEU A N 1
ATOM 910 C CA . LEU A 1 116 ? 2.612 -13.177 -6.703 1.00 97.06 116 LEU A CA 1
ATOM 911 C C . LEU A 1 116 ? 3.336 -12.832 -8.010 1.00 97.06 116 LEU A C 1
ATOM 913 O O . LEU A 1 116 ? 4.264 -13.534 -8.396 1.00 97.06 116 LEU A O 1
ATOM 917 N N . TYR A 1 117 ? 2.902 -11.770 -8.690 1.00 95.81 117 TYR A N 1
ATOM 918 C CA . TYR A 1 117 ? 3.386 -11.438 -10.034 1.00 95.81 117 TYR A CA 1
ATOM 919 C C . TYR A 1 117 ? 4.545 -10.437 -10.046 1.00 95.81 117 TYR A C 1
ATOM 921 O O . TYR A 1 117 ? 5.320 -10.433 -10.994 1.00 95.81 117 TYR A O 1
ATOM 929 N N . HIS A 1 118 ? 4.683 -9.624 -8.994 1.00 94.69 118 HIS A N 1
ATOM 930 C CA . HIS A 1 118 ? 5.630 -8.502 -8.916 1.00 94.69 118 HIS A CA 1
ATOM 931 C C . HIS A 1 118 ? 6.498 -8.547 -7.659 1.00 94.69 118 HIS A C 1
ATOM 933 O O . HIS A 1 118 ? 6.909 -7.507 -7.148 1.00 94.69 118 HIS A O 1
ATOM 939 N N . PHE A 1 119 ? 6.757 -9.744 -7.123 1.00 95.56 119 PHE A N 1
ATOM 940 C CA . PHE A 1 119 ? 7.430 -9.929 -5.833 1.00 95.56 119 PHE A CA 1
ATOM 941 C C . PHE A 1 119 ? 8.706 -9.084 -5.687 1.00 95.56 119 PHE A C 1
ATOM 943 O O . PHE A 1 119 ? 8.830 -8.336 -4.717 1.00 95.56 119 PHE A O 1
ATOM 950 N N . GLU A 1 120 ? 9.614 -9.144 -6.663 1.00 94.69 120 GLU A N 1
ATOM 951 C CA . GLU A 1 120 ? 10.902 -8.432 -6.634 1.00 94.69 120 GLU A CA 1
ATOM 952 C C . GLU A 1 120 ? 10.740 -6.910 -6.487 1.00 94.69 120 GLU A C 1
ATOM 954 O O . GLU A 1 120 ? 11.499 -6.281 -5.756 1.00 94.69 120 GLU A O 1
ATOM 959 N N . GLU A 1 121 ? 9.704 -6.325 -7.093 1.00 94.88 121 GLU A N 1
ATOM 960 C CA . GLU A 1 121 ? 9.437 -4.884 -7.030 1.00 94.88 121 GLU A CA 1
ATOM 961 C C . GLU A 1 121 ? 8.730 -4.469 -5.733 1.00 94.88 121 GLU A C 1
ATOM 963 O O . GLU A 1 121 ? 8.943 -3.367 -5.221 1.00 94.88 121 GLU A O 1
ATOM 968 N N . VAL A 1 122 ? 7.850 -5.330 -5.209 1.00 96.75 122 VAL A N 1
ATOM 969 C CA . VAL A 1 122 ? 6.888 -4.927 -4.175 1.00 96.75 122 VAL A CA 1
ATOM 970 C C . VAL A 1 122 ? 7.246 -5.407 -2.774 1.00 96.75 122 VAL A C 1
ATOM 972 O O . VAL A 1 122 ? 6.875 -4.751 -1.801 1.00 96.75 122 VAL A O 1
ATOM 975 N N . HIS A 1 123 ? 7.960 -6.528 -2.626 1.00 95.56 123 HIS A N 1
ATOM 976 C CA . HIS A 1 123 ? 8.094 -7.231 -1.341 1.00 95.56 123 HIS A CA 1
ATOM 977 C C . HIS A 1 123 ? 8.626 -6.346 -0.201 1.00 95.56 123 HIS A C 1
ATOM 979 O O . HIS A 1 123 ? 8.178 -6.467 0.943 1.00 95.56 123 HIS A O 1
ATOM 985 N N . THR A 1 124 ? 9.536 -5.419 -0.506 1.00 95.81 124 THR A N 1
ATOM 986 C CA . THR A 1 124 ? 10.191 -4.552 0.480 1.00 95.81 124 THR A CA 1
ATOM 987 C C . THR A 1 124 ? 9.231 -3.566 1.149 1.00 95.81 124 THR A C 1
ATOM 989 O O . THR A 1 124 ? 9.358 -3.308 2.349 1.00 95.81 124 THR A O 1
ATOM 992 N N . TRP A 1 125 ? 8.258 -3.016 0.420 1.00 96.88 125 TRP A N 1
ATOM 993 C CA . TRP A 1 125 ? 7.335 -1.989 0.927 1.00 96.88 125 TRP A CA 1
ATOM 994 C C . TRP A 1 125 ? 5.894 -2.498 1.080 1.00 96.88 125 TRP A C 1
ATOM 996 O O . TRP A 1 125 ? 5.172 -2.057 1.978 1.00 96.88 125 TRP A O 1
ATOM 1006 N N . MET A 1 126 ? 5.483 -3.491 0.288 1.00 97.50 126 MET A N 1
ATOM 1007 C CA . MET A 1 126 ? 4.120 -4.031 0.260 1.00 97.50 126 MET A CA 1
ATOM 1008 C C . MET A 1 126 ? 3.689 -4.637 1.598 1.00 97.50 126 MET A C 1
ATOM 1010 O O . MET A 1 126 ? 2.512 -4.596 1.948 1.00 97.50 126 MET A O 1
ATOM 1014 N N . VAL A 1 127 ? 4.630 -5.121 2.414 1.00 95.69 127 VAL A N 1
ATOM 1015 C CA . VAL A 1 127 ? 4.339 -5.587 3.781 1.00 95.69 127 VAL A CA 1
ATOM 1016 C C . VAL A 1 127 ? 3.751 -4.489 4.678 1.00 95.69 127 VAL A C 1
ATOM 1018 O O . VAL A 1 127 ? 2.917 -4.784 5.532 1.00 95.69 127 VAL A O 1
ATOM 1021 N N . GLY A 1 128 ? 4.126 -3.222 4.464 1.00 96.44 128 GLY A N 1
ATOM 1022 C CA . GLY A 1 128 ? 3.530 -2.084 5.168 1.00 96.44 128 GLY A CA 1
ATOM 1023 C C . GLY A 1 128 ? 2.137 -1.746 4.655 1.00 96.44 128 GLY A C 1
ATOM 1024 O O . GLY A 1 128 ? 1.236 -1.493 5.449 1.00 96.44 128 GLY A O 1
ATOM 1025 N N . VAL A 1 129 ? 1.935 -1.826 3.339 1.00 96.56 129 VAL A N 1
ATOM 1026 C CA . VAL A 1 129 ? 0.616 -1.650 2.712 1.00 96.56 129 VAL A CA 1
ATOM 1027 C C . VAL A 1 129 ? -0.351 -2.746 3.173 1.00 96.56 129 VAL A C 1
ATOM 1029 O O . VAL A 1 129 ? -1.487 -2.454 3.537 1.00 96.56 129 VAL A O 1
ATOM 1032 N N . LYS A 1 130 ? 0.110 -4.000 3.269 1.00 97.25 130 LYS A N 1
ATOM 1033 C CA . LYS A 1 130 ? -0.642 -5.114 3.863 1.00 97.25 130 LYS A CA 1
ATOM 1034 C C . LYS A 1 130 ? -1.060 -4.808 5.296 1.00 97.25 130 LYS A C 1
ATOM 1036 O O . LYS A 1 130 ? -2.223 -5.000 5.641 1.00 97.25 130 LYS A O 1
ATOM 1041 N N . ALA A 1 131 ? -0.118 -4.367 6.130 1.00 96.25 131 ALA A N 1
ATOM 1042 C CA . ALA A 1 131 ? -0.406 -4.019 7.515 1.00 96.25 131 ALA A CA 1
ATOM 1043 C C . ALA A 1 131 ? -1.457 -2.902 7.587 1.00 96.25 131 ALA A C 1
ATOM 1045 O O . ALA A 1 131 ? -2.438 -3.056 8.304 1.00 96.25 131 ALA A O 1
ATOM 1046 N N . LEU A 1 132 ? -1.328 -1.857 6.766 1.00 96.50 132 LEU A N 1
ATOM 1047 C CA . LEU A 1 132 ? -2.320 -0.788 6.671 1.00 96.50 132 LEU A CA 1
ATOM 1048 C C . LEU A 1 132 ? -3.717 -1.309 6.294 1.00 96.50 132 LEU A C 1
ATOM 1050 O O . LEU A 1 132 ? -4.679 -0.987 6.985 1.00 96.50 132 LEU A O 1
ATOM 1054 N N . ILE A 1 133 ? -3.836 -2.160 5.264 1.00 96.19 133 ILE A N 1
ATOM 1055 C CA . ILE A 1 133 ? -5.118 -2.782 4.870 1.00 96.19 133 ILE A CA 1
ATOM 1056 C C . ILE A 1 133 ? -5.753 -3.519 6.058 1.00 96.19 133 ILE A C 1
ATOM 1058 O O . ILE A 1 133 ? -6.955 -3.395 6.298 1.00 96.19 133 ILE A O 1
ATOM 1062 N N . LEU A 1 134 ? -4.955 -4.292 6.800 1.00 95.06 134 LEU A N 1
ATOM 1063 C CA . LEU A 1 134 ? -5.433 -5.058 7.951 1.00 95.06 134 LEU A CA 1
ATOM 1064 C C . LEU A 1 134 ? -5.853 -4.160 9.118 1.00 95.06 134 LEU A C 1
ATOM 1066 O O . LEU A 1 134 ? -6.849 -4.462 9.768 1.00 95.06 134 LEU A O 1
ATOM 1070 N N . GLU A 1 135 ? -5.139 -3.067 9.383 1.00 94.81 135 GLU A N 1
ATOM 1071 C CA . GLU A 1 135 ? -5.539 -2.106 10.416 1.00 94.81 135 GLU A CA 1
ATOM 1072 C C . GLU A 1 135 ? -6.838 -1.379 10.038 1.00 94.81 135 GLU A C 1
ATOM 1074 O O . GLU A 1 135 ? -7.738 -1.281 10.870 1.00 94.81 135 GLU A O 1
ATOM 1079 N N . CYS A 1 136 ? -7.012 -0.976 8.774 1.00 92.62 136 CYS A N 1
ATOM 1080 C CA . CYS A 1 136 ? -8.277 -0.389 8.320 1.00 92.62 136 CYS A CA 1
ATOM 1081 C C . CYS A 1 136 ? -9.454 -1.376 8.426 1.00 92.62 136 CYS A C 1
ATOM 1083 O O . CYS A 1 136 ? -10.569 -0.980 8.764 1.00 92.62 136 CYS A O 1
ATOM 1085 N N . LEU A 1 137 ? -9.215 -2.666 8.157 1.00 91.88 137 LEU A N 1
ATOM 1086 C CA . LEU A 1 137 ? -10.217 -3.720 8.348 1.00 91.88 137 LEU A CA 1
ATOM 1087 C C . LEU A 1 137 ? -10.636 -3.856 9.812 1.00 91.88 137 LEU A C 1
ATOM 1089 O O . LEU A 1 137 ? -11.818 -4.051 10.074 1.00 91.88 137 LEU A O 1
ATOM 1093 N N . LYS A 1 138 ? -9.687 -3.772 10.750 1.00 90.31 138 LYS A N 1
ATOM 1094 C CA . LYS A 1 138 ? -9.986 -3.841 12.185 1.00 90.31 138 LYS A CA 1
ATOM 1095 C C . LYS A 1 138 ? -10.816 -2.645 12.628 1.00 90.31 138 LYS A C 1
ATOM 1097 O O . LYS A 1 138 ? -11.843 -2.848 13.258 1.00 90.31 138 LYS A O 1
ATOM 1102 N N . GLU A 1 139 ? -10.416 -1.434 12.240 1.00 86.81 139 GLU A N 1
ATOM 1103 C CA . GLU A 1 139 ? -11.102 -0.196 12.637 1.00 86.81 139 GLU A CA 1
ATOM 1104 C C . GLU A 1 139 ? -12.580 -0.183 12.205 1.00 86.81 139 GLU A C 1
ATOM 1106 O O . GLU A 1 139 ? -13.421 0.350 12.912 1.00 86.81 139 GLU A O 1
ATOM 1111 N N . LYS A 1 140 ? -12.924 -0.804 11.067 1.00 80.88 140 LYS A N 1
ATOM 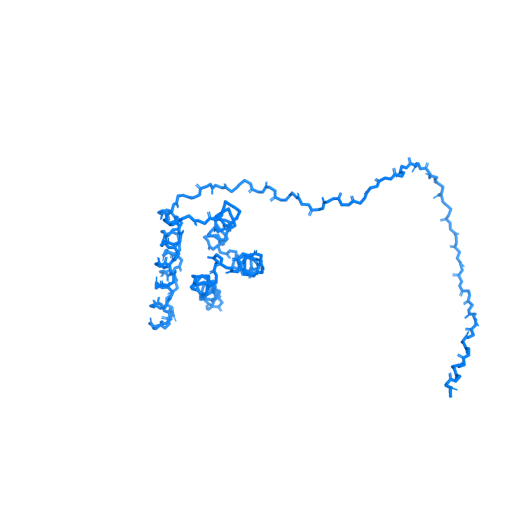1112 C CA . LYS A 1 140 ? -14.314 -0.890 10.575 1.00 80.88 140 LYS A CA 1
ATOM 1113 C C . LYS A 1 140 ? -15.165 -1.974 11.224 1.00 80.88 140 LYS A C 1
ATOM 1115 O O . LYS A 1 140 ? -16.382 -1.948 11.067 1.00 80.88 140 LYS A O 1
ATOM 1120 N N . GLN A 1 141 ? -14.533 -2.957 11.854 1.00 70.50 141 GLN A N 1
ATOM 1121 C CA . GLN A 1 141 ? -15.217 -4.053 12.542 1.00 70.50 141 GLN A CA 1
ATOM 1122 C C . GLN A 1 141 ? -15.406 -3.758 14.041 1.00 70.50 141 GLN A C 1
ATOM 1124 O O . GLN A 1 141 ? -15.998 -4.578 14.742 1.00 70.50 141 GLN A O 1
ATOM 1129 N N . CYS A 1 142 ? -14.884 -2.626 14.525 1.00 54.91 142 CYS A N 1
ATOM 1130 C CA . CYS A 1 142 ? -15.067 -2.104 15.878 1.00 54.91 142 CYS A CA 1
ATOM 1131 C C . CYS A 1 142 ? -16.213 -1.089 15.925 1.00 54.91 142 CYS A C 1
ATOM 1133 O O . CYS A 1 142 ? -16.908 -1.078 16.965 1.00 54.91 142 CYS A O 1
#

Organism: NCBI:txid268474

pLDDT: mean 80.51, std 21.94, range [37.81, 97.88]

InterPro domains:
  IPR009917 SRA1/Sec31 [PF07304] (33-136)
  IPR040243 Steroid receptor RNA activator 1 [PTHR18834] (24-137)